Protein AF-A0A8I1FZQ2-F1 (afdb_monomer)

pLDDT: mean 83.58, std 14.22, range [36.28, 96.12]

Structure (mmCIF, N/CA/C/O backbone):
data_AF-A0A8I1FZQ2-F1
#
_entry.id   AF-A0A8I1FZQ2-F1
#
loop_
_atom_site.group_PDB
_atom_site.id
_atom_site.type_symbol
_atom_site.label_atom_id
_atom_site.label_alt_id
_atom_site.label_comp_id
_atom_site.label_asym_id
_atom_site.label_entity_id
_atom_site.label_seq_id
_atom_site.pdbx_PDB_ins_code
_atom_site.Cartn_x
_atom_site.Cartn_y
_atom_site.Cartn_z
_atom_site.occupancy
_atom_site.B_iso_or_equiv
_atom_site.auth_seq_id
_atom_site.auth_comp_id
_atom_site.auth_asym_id
_atom_site.auth_atom_id
_atom_site.pdbx_PDB_model_num
ATOM 1 N N . MET A 1 1 ? 11.485 -10.894 -41.590 1.00 45.34 1 MET A N 1
ATOM 2 C CA . MET A 1 1 ? 12.061 -9.816 -40.754 1.00 45.34 1 MET A CA 1
ATOM 3 C C . MET A 1 1 ? 12.060 -10.290 -39.308 1.00 45.34 1 MET A C 1
ATOM 5 O O . MET A 1 1 ? 11.017 -10.777 -38.885 1.00 45.34 1 MET A O 1
ATOM 9 N N . PRO A 1 2 ? 13.180 -10.233 -38.565 1.00 54.25 2 PRO A N 1
ATOM 10 C CA . PRO A 1 2 ? 13.152 -10.547 -37.140 1.00 54.25 2 PRO A CA 1
ATOM 11 C C . PRO A 1 2 ? 12.193 -9.577 -36.443 1.00 54.25 2 PRO A C 1
ATOM 13 O O . PRO A 1 2 ? 12.206 -8.380 -36.721 1.00 54.25 2 PRO A O 1
ATOM 16 N N . ASN A 1 3 ? 11.324 -10.106 -35.585 1.00 59.44 3 ASN A N 1
ATOM 17 C CA . ASN A 1 3 ? 10.347 -9.320 -34.842 1.00 59.44 3 ASN A CA 1
ATOM 18 C C . ASN A 1 3 ? 11.110 -8.545 -33.753 1.00 59.44 3 ASN A C 1
ATOM 20 O O . ASN A 1 3 ? 11.328 -9.044 -32.644 1.00 59.44 3 ASN A O 1
ATOM 24 N N . ILE A 1 4 ? 11.641 -7.374 -34.120 1.00 64.94 4 ILE A N 1
ATOM 25 C CA . ILE A 1 4 ? 12.408 -6.520 -33.214 1.00 64.94 4 ILE A CA 1
ATOM 26 C C . ILE A 1 4 ? 11.424 -5.976 -32.185 1.00 64.94 4 ILE A C 1
ATOM 28 O O . ILE A 1 4 ? 10.708 -5.005 -32.418 1.00 64.94 4 ILE A O 1
ATOM 32 N N . HIS A 1 5 ? 11.368 -6.644 -31.041 1.00 84.19 5 HIS A N 1
ATOM 33 C CA . HIS A 1 5 ? 10.642 -6.159 -29.888 1.00 84.19 5 HIS A CA 1
ATOM 34 C C . HIS A 1 5 ? 11.566 -5.220 -29.106 1.00 84.19 5 HIS A C 1
ATOM 36 O O . HIS A 1 5 ? 12.738 -5.515 -28.871 1.00 84.19 5 HIS A O 1
ATOM 42 N N . ASN A 1 6 ? 11.050 -4.050 -28.743 1.00 91.44 6 ASN A N 1
ATOM 43 C CA . ASN A 1 6 ? 11.804 -3.028 -28.026 1.00 91.44 6 ASN A CA 1
ATOM 44 C C . ASN A 1 6 ? 11.510 -3.100 -26.525 1.00 91.44 6 ASN A C 1
ATOM 46 O O . ASN A 1 6 ? 10.425 -3.499 -26.095 1.00 91.44 6 ASN A O 1
ATOM 50 N N . CYS A 1 7 ? 12.477 -2.685 -25.710 1.00 91.12 7 CYS A N 1
ATOM 51 C CA . CYS A 1 7 ? 12.309 -2.548 -24.270 1.00 91.12 7 CYS A CA 1
ATOM 52 C C . CYS A 1 7 ? 11.163 -1.580 -23.965 1.00 91.12 7 CYS A C 1
ATOM 54 O O . CYS A 1 7 ? 11.215 -0.416 -24.365 1.00 91.12 7 CYS A O 1
ATOM 56 N N . LYS A 1 8 ? 10.183 -2.022 -23.171 1.00 89.00 8 LYS A N 1
ATOM 57 C CA . LYS A 1 8 ? 9.026 -1.192 -22.798 1.00 89.00 8 LYS A CA 1
ATOM 58 C C . LYS A 1 8 ? 9.388 0.073 -22.013 1.00 89.00 8 LYS A C 1
ATOM 60 O O . LYS A 1 8 ? 8.602 1.008 -21.988 1.00 89.00 8 LYS A O 1
ATOM 65 N N . GLN A 1 9 ? 10.560 0.102 -21.374 1.00 92.44 9 GLN A N 1
ATOM 66 C CA . GLN A 1 9 ? 10.984 1.221 -20.529 1.00 92.44 9 GLN A CA 1
ATOM 67 C C . GLN A 1 9 ? 11.819 2.280 -21.261 1.00 92.44 9 GLN A C 1
ATOM 69 O O . GLN A 1 9 ? 11.758 3.451 -20.894 1.00 92.44 9 GLN A O 1
ATOM 74 N N . CYS A 1 10 ? 12.670 1.872 -22.206 1.00 92.00 10 CYS A N 1
ATOM 75 C CA . CYS A 1 10 ? 13.695 2.745 -22.795 1.00 92.00 10 CYS A CA 1
ATOM 76 C C . CYS A 1 10 ? 13.824 2.623 -24.318 1.00 92.00 10 CYS A C 1
ATOM 78 O O . CYS A 1 10 ? 14.699 3.254 -24.898 1.00 92.00 10 CYS A O 1
ATOM 80 N N . GLY A 1 11 ? 13.009 1.788 -24.970 1.00 90.00 11 GLY A N 1
ATOM 81 C CA . GLY A 1 11 ? 12.998 1.646 -26.428 1.00 90.00 11 GLY A CA 1
ATOM 82 C C . GLY A 1 11 ? 14.175 0.870 -27.029 1.00 90.00 11 GLY A C 1
ATOM 83 O O . GLY A 1 11 ? 14.172 0.620 -28.227 1.00 90.00 11 GLY A O 1
ATOM 84 N N . THR A 1 12 ? 15.160 0.441 -26.234 1.00 91.81 12 THR A N 1
ATOM 85 C CA . THR A 1 12 ? 16.307 -0.341 -26.726 1.00 91.81 12 THR A CA 1
ATOM 86 C C . THR A 1 12 ? 15.862 -1.671 -27.337 1.00 91.81 12 THR A C 1
ATOM 88 O O . THR A 1 12 ? 15.064 -2.386 -26.729 1.00 91.81 12 THR A O 1
ATOM 91 N N . SER A 1 13 ? 16.423 -2.023 -28.496 1.00 90.38 13 SER A N 1
ATOM 92 C CA . SER A 1 13 ? 16.169 -3.298 -29.176 1.00 90.38 13 SER A CA 1
ATOM 93 C C . SER A 1 13 ? 16.496 -4.503 -28.289 1.00 90.38 13 SER A C 1
ATOM 95 O O . SER A 1 13 ? 17.530 -4.546 -27.616 1.00 90.38 13 SER A O 1
ATOM 97 N N . LEU A 1 14 ? 15.615 -5.503 -28.312 1.00 89.56 14 LEU A N 1
ATOM 98 C CA . LEU A 1 14 ? 15.785 -6.787 -27.631 1.00 89.56 14 LEU A CA 1
ATOM 99 C C . LEU A 1 14 ? 16.155 -7.914 -28.608 1.00 89.56 14 LEU A C 1
ATOM 101 O O . LEU A 1 14 ? 16.006 -9.083 -28.272 1.00 89.56 14 LEU A O 1
ATOM 105 N N . ALA A 1 15 ? 16.678 -7.579 -29.794 1.00 85.50 15 ALA A N 1
ATOM 106 C CA . ALA A 1 15 ? 17.024 -8.548 -30.840 1.00 85.50 15 ALA A CA 1
ATOM 107 C C . ALA A 1 15 ? 17.936 -9.699 -30.362 1.00 85.50 15 ALA A C 1
ATOM 109 O O . ALA A 1 15 ? 17.795 -10.819 -30.836 1.00 85.50 15 ALA A O 1
ATOM 110 N N . ASN A 1 16 ? 18.814 -9.441 -29.383 1.00 83.69 16 ASN A N 1
ATOM 111 C CA . ASN A 1 16 ? 19.745 -10.427 -28.813 1.00 83.69 16 ASN A CA 1
ATOM 112 C C . ASN A 1 16 ? 19.292 -10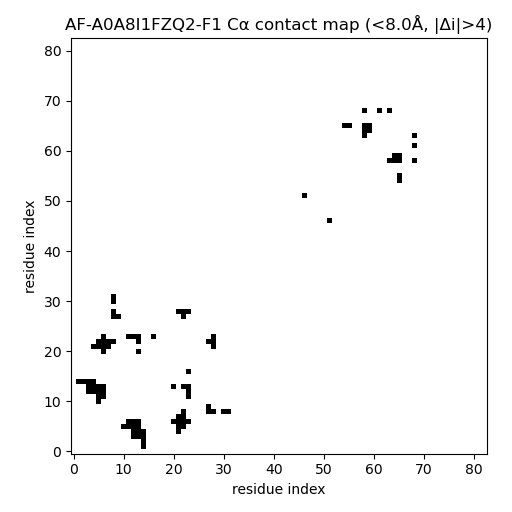.976 -27.444 1.00 83.69 16 ASN A C 1
ATOM 114 O O . ASN A 1 16 ? 20.112 -11.434 -26.645 1.00 83.69 16 ASN A O 1
ATOM 118 N N . LYS A 1 17 ? 18.008 -10.845 -27.099 1.00 83.56 17 LYS A N 1
ATOM 119 C CA . LYS A 1 17 ? 17.430 -11.335 -25.839 1.00 83.56 17 LYS A CA 1
ATOM 120 C C . LYS A 1 17 ? 16.428 -12.456 -26.114 1.00 83.56 17 LYS A C 1
ATOM 122 O O . LYS A 1 17 ? 16.022 -12.685 -27.248 1.00 83.56 17 LYS A O 1
ATOM 127 N N . TYR A 1 18 ? 16.031 -13.157 -25.050 1.00 82.25 18 TYR A N 1
ATOM 128 C CA . TYR A 1 18 ? 14.972 -14.166 -25.107 1.00 82.25 18 TYR A CA 1
ATOM 129 C C . TYR A 1 18 ? 13.711 -13.594 -25.765 1.00 82.25 18 TYR A C 1
ATOM 131 O O . TYR A 1 18 ? 13.336 -12.461 -25.475 1.00 82.25 18 TYR A O 1
ATOM 139 N N . GLY A 1 19 ? 13.029 -14.377 -26.606 1.00 82.06 19 GLY A N 1
ATOM 140 C CA . GLY A 1 19 ? 11.910 -13.892 -27.428 1.00 82.06 19 GLY A CA 1
ATOM 141 C C . GLY A 1 19 ? 10.700 -13.339 -26.656 1.00 82.06 19 GLY A C 1
ATOM 142 O O . GLY A 1 19 ? 9.859 -12.664 -27.237 1.00 82.06 19 GLY A O 1
ATOM 143 N N . ASN A 1 20 ? 10.605 -13.592 -25.348 1.00 85.44 20 ASN A N 1
ATOM 144 C CA . ASN A 1 20 ? 9.570 -13.056 -24.458 1.00 85.44 20 ASN A CA 1
ATOM 145 C C . ASN A 1 20 ? 10.072 -11.920 -23.545 1.00 85.44 20 ASN A C 1
ATOM 147 O O . ASN A 1 20 ? 9.355 -11.498 -22.627 1.00 85.44 20 ASN A O 1
ATOM 151 N N . ALA A 1 21 ? 11.301 -11.436 -23.745 1.00 87.38 21 ALA A N 1
ATOM 152 C CA . ALA A 1 21 ? 11.863 -10.363 -22.944 1.00 87.38 21 ALA A CA 1
ATOM 153 C C . ALA A 1 21 ? 11.021 -9.089 -23.107 1.00 87.38 21 ALA A C 1
ATOM 155 O O . ALA A 1 21 ? 10.682 -8.666 -24.202 1.00 87.38 21 ALA A O 1
ATOM 156 N N . ARG A 1 22 ? 10.666 -8.446 -21.991 1.00 89.31 22 ARG A N 1
ATOM 157 C CA . ARG A 1 22 ? 9.922 -7.167 -22.004 1.00 89.31 22 ARG A CA 1
ATOM 158 C C . ARG A 1 22 ? 10.812 -5.962 -21.700 1.00 89.31 22 ARG A C 1
ATOM 160 O O . ARG A 1 22 ? 10.438 -4.825 -21.979 1.00 89.31 22 ARG A O 1
ATOM 167 N N . HIS A 1 23 ? 11.979 -6.214 -21.111 1.00 93.12 23 HIS A N 1
ATOM 168 C CA . HIS A 1 23 ? 12.915 -5.200 -20.637 1.00 93.12 23 HIS A CA 1
ATOM 169 C C . HIS A 1 23 ? 14.345 -5.615 -20.990 1.00 93.12 23 HIS A C 1
ATOM 171 O O . HIS A 1 23 ? 14.675 -6.799 -20.934 1.00 93.12 23 HIS A O 1
ATOM 177 N N . CYS A 1 24 ? 15.202 -4.647 -21.317 1.00 91.31 24 CYS A N 1
ATOM 178 C CA . CYS A 1 24 ? 16.590 -4.908 -21.715 1.00 91.31 24 CYS A CA 1
ATOM 179 C C . CYS A 1 24 ? 17.515 -5.242 -20.534 1.00 91.31 24 CYS A C 1
ATOM 181 O O . CYS A 1 24 ? 18.561 -5.862 -20.728 1.00 91.31 24 CYS A O 1
ATOM 183 N N . SER A 1 25 ? 17.132 -4.850 -19.317 1.00 91.88 25 SER A N 1
ATOM 184 C CA . SER A 1 25 ? 17.921 -5.032 -18.101 1.00 91.88 25 SER A CA 1
ATOM 185 C C . SER A 1 25 ? 17.038 -5.127 -16.857 1.00 91.88 25 SER A C 1
ATOM 187 O O . SER A 1 25 ? 15.870 -4.717 -16.859 1.00 91.88 25 SER A O 1
ATOM 189 N N . HIS A 1 26 ? 17.626 -5.623 -15.765 1.00 92.12 26 HIS A N 1
ATOM 190 C CA . HIS A 1 26 ? 16.997 -5.605 -14.445 1.00 92.12 26 HIS A CA 1
ATOM 191 C C . HIS A 1 26 ? 16.619 -4.177 -14.022 1.00 92.12 26 HIS A C 1
ATOM 193 O O . HIS A 1 26 ? 15.513 -3.957 -13.543 1.00 92.12 26 HIS A O 1
ATOM 199 N N . ALA A 1 27 ? 17.477 -3.188 -14.298 1.00 95.06 27 ALA A N 1
ATOM 200 C CA . ALA A 1 27 ? 17.206 -1.785 -13.991 1.00 95.06 27 ALA A CA 1
ATOM 201 C C . ALA A 1 27 ? 15.934 -1.263 -14.685 1.00 95.06 27 ALA A C 1
ATOM 203 O O . ALA A 1 27 ? 15.100 -0.629 -14.039 1.00 95.06 27 ALA A O 1
ATOM 204 N N . CYS A 1 28 ? 15.741 -1.580 -15.972 1.00 94.12 28 CYS A N 1
ATOM 205 C CA . CYS A 1 28 ? 14.519 -1.207 -16.690 1.00 94.12 28 CYS A CA 1
ATOM 206 C C . CYS A 1 28 ? 13.283 -1.889 -16.100 1.00 94.12 28 CYS A C 1
ATOM 208 O O . CYS A 1 28 ? 12.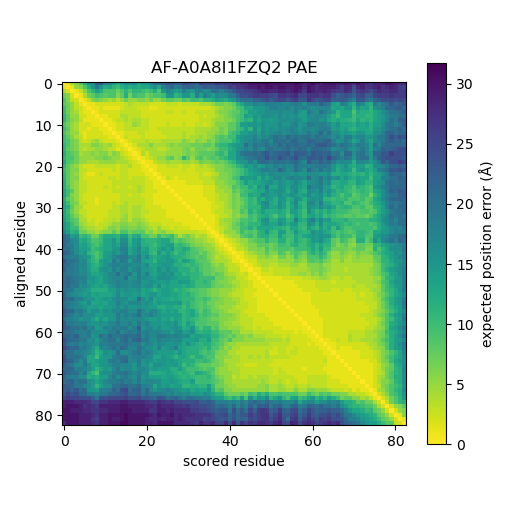287 -1.216 -15.856 1.00 94.12 28 CYS A O 1
ATOM 210 N N . ARG A 1 29 ? 13.370 -3.189 -15.788 1.00 93.44 29 ARG A N 1
ATOM 211 C CA . ARG A 1 29 ? 12.284 -3.926 -15.122 1.00 93.44 29 ARG A CA 1
ATOM 212 C C . ARG A 1 29 ? 11.922 -3.305 -13.770 1.00 93.44 29 ARG A C 1
ATOM 214 O O . ARG A 1 29 ? 10.743 -3.118 -13.488 1.00 93.44 29 ARG A O 1
ATOM 221 N N . SER A 1 30 ? 12.913 -2.975 -12.941 1.00 93.44 30 SER A N 1
ATOM 222 C CA . SER A 1 30 ? 12.689 -2.337 -11.639 1.00 93.44 30 SER A CA 1
ATOM 223 C C . SER A 1 30 ? 12.069 -0.950 -11.783 1.00 93.44 30 SER A C 1
ATOM 225 O O . SER A 1 30 ? 11.188 -0.602 -11.002 1.00 93.44 30 SER A O 1
ATOM 227 N N . LYS A 1 31 ? 12.488 -0.164 -12.782 1.00 93.50 31 LYS A N 1
ATOM 228 C CA . LYS A 1 31 ? 11.914 1.160 -13.047 1.00 93.50 31 LYS A CA 1
ATOM 229 C C . LYS A 1 31 ? 10.442 1.058 -13.442 1.00 93.50 31 LYS A C 1
ATOM 231 O O . LYS A 1 31 ? 9.621 1.734 -12.829 1.00 93.50 31 LYS A O 1
ATOM 236 N N . THR A 1 32 ? 10.103 0.162 -14.370 1.00 93.38 32 THR A N 1
ATOM 237 C CA . THR A 1 32 ? 8.707 -0.106 -14.747 1.00 93.38 32 THR A CA 1
ATOM 238 C C . THR A 1 32 ? 7.895 -0.580 -13.542 1.00 93.38 32 THR A C 1
ATOM 240 O O . THR A 1 32 ? 6.803 -0.080 -13.305 1.00 93.38 32 THR A O 1
ATOM 243 N N . TRP A 1 33 ? 8.437 -1.497 -12.729 1.00 90.44 33 TRP A N 1
ATOM 244 C CA . TRP A 1 33 ? 7.754 -1.985 -11.527 1.00 90.44 33 TRP A CA 1
ATOM 245 C C . TRP A 1 33 ? 7.431 -0.857 -10.542 1.00 90.44 33 TRP A C 1
ATOM 247 O O . TRP A 1 33 ? 6.297 -0.790 -10.080 1.00 90.44 33 TRP A O 1
ATOM 257 N N . ARG A 1 34 ? 8.385 0.050 -10.274 1.00 89.25 34 ARG A N 1
ATOM 258 C CA . ARG A 1 34 ? 8.174 1.217 -9.397 1.00 89.25 34 ARG A CA 1
ATOM 259 C C . ARG A 1 34 ? 7.146 2.194 -9.963 1.00 89.25 34 ARG A C 1
ATOM 261 O O . ARG A 1 34 ? 6.351 2.711 -9.198 1.00 89.25 34 ARG A O 1
ATOM 268 N N . GLN A 1 35 ? 7.152 2.433 -11.276 1.00 88.19 35 GLN A N 1
ATOM 269 C CA . GLN A 1 35 ? 6.179 3.318 -11.932 1.00 88.19 35 GLN A CA 1
ATOM 270 C C . GLN A 1 35 ? 4.748 2.769 -11.882 1.00 88.19 35 GLN A C 1
ATOM 272 O O . GLN A 1 35 ? 3.802 3.546 -11.874 1.00 88.19 35 GLN A O 1
ATOM 277 N N . LEU A 1 36 ? 4.593 1.444 -11.847 1.00 87.62 36 LEU A N 1
ATOM 278 C CA . LEU A 1 36 ? 3.294 0.785 -11.701 1.00 87.62 36 LEU A CA 1
ATOM 279 C C . LEU A 1 36 ? 2.808 0.719 -10.247 1.00 87.62 36 LEU A C 1
ATOM 281 O O . LEU A 1 36 ? 1.657 0.351 -10.022 1.00 87.62 36 LEU A O 1
ATOM 285 N N . GLN A 1 37 ? 3.656 1.030 -9.261 1.00 85.44 37 GLN A N 1
ATOM 286 C CA . GLN A 1 37 ? 3.209 1.099 -7.873 1.00 85.44 37 GLN A CA 1
ATOM 287 C C . GLN A 1 37 ? 2.471 2.415 -7.634 1.00 85.44 37 GLN A C 1
ATOM 289 O O . GLN A 1 37 ? 2.955 3.486 -8.002 1.00 85.44 37 GLN A O 1
ATOM 294 N N . ALA A 1 38 ? 1.323 2.340 -6.961 1.00 78.56 38 ALA A N 1
ATOM 295 C CA . ALA A 1 38 ? 0.708 3.529 -6.391 1.00 78.56 38 ALA A CA 1
ATOM 296 C C . ALA A 1 38 ? 1.658 4.130 -5.335 1.00 78.56 38 ALA A C 1
ATOM 298 O O . ALA A 1 38 ? 2.287 3.374 -4.587 1.00 78.56 38 ALA A O 1
ATOM 299 N N . PRO A 1 39 ? 1.790 5.465 -5.255 1.00 75.75 39 PRO A N 1
ATOM 300 C CA . PRO A 1 39 ? 2.609 6.093 -4.230 1.00 75.75 39 PRO A CA 1
ATOM 301 C C . PRO A 1 39 ? 2.039 5.768 -2.846 1.00 75.75 39 PRO A C 1
ATOM 303 O O . PRO A 1 39 ? 0.940 6.191 -2.491 1.00 75.75 39 PRO A O 1
ATOM 306 N N . THR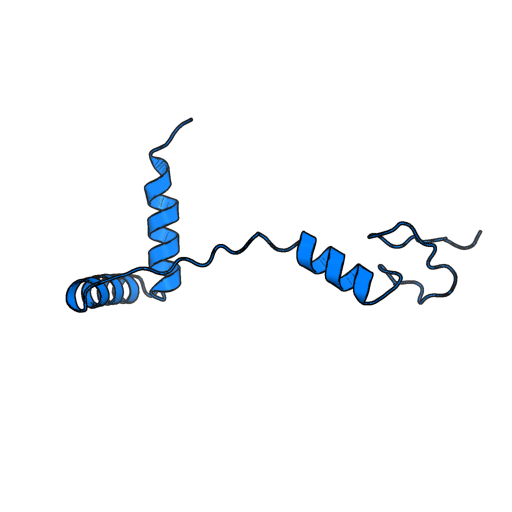 A 1 40 ? 2.791 5.010 -2.051 1.00 73.00 40 THR A N 1
ATOM 307 C CA . THR A 1 40 ? 2.413 4.714 -0.669 1.00 73.00 40 THR A CA 1
ATOM 308 C C . THR A 1 40 ? 2.777 5.899 0.216 1.00 73.00 40 THR A C 1
ATOM 310 O O . THR A 1 40 ? 3.952 6.236 0.356 1.00 73.00 40 THR A O 1
ATOM 313 N N . ILE A 1 41 ? 1.781 6.511 0.853 1.00 73.56 41 ILE A N 1
ATOM 314 C CA . ILE A 1 41 ? 2.000 7.545 1.867 1.00 73.56 41 ILE A CA 1
ATOM 315 C C . ILE A 1 41 ? 1.957 6.868 3.234 1.00 73.56 41 ILE A C 1
ATOM 317 O O . ILE A 1 41 ? 0.936 6.310 3.632 1.00 73.56 41 ILE A O 1
ATOM 321 N N . SER A 1 42 ? 3.078 6.896 3.952 1.00 78.12 42 SER A N 1
ATOM 322 C CA . SER A 1 42 ? 3.127 6.398 5.326 1.00 78.12 42 SER A CA 1
ATOM 323 C C . SER A 1 42 ? 2.611 7.476 6.272 1.00 78.12 42 SER A C 1
ATOM 325 O O . SER A 1 42 ? 3.152 8.581 6.310 1.00 78.12 42 SER A O 1
ATOM 327 N N . VAL A 1 43 ? 1.568 7.159 7.035 1.00 75.25 43 VAL A N 1
ATOM 328 C CA . VAL A 1 43 ? 0.971 8.073 8.012 1.00 75.25 43 VAL A CA 1
ATOM 329 C C . VAL A 1 43 ? 1.275 7.554 9.410 1.00 75.25 43 VAL A C 1
ATOM 331 O O . VAL A 1 43 ? 0.954 6.416 9.746 1.00 75.25 43 VAL A O 1
ATOM 334 N N . LYS A 1 44 ? 1.890 8.399 10.241 1.00 83.56 44 LYS A N 1
ATOM 335 C CA . LYS A 1 44 ? 2.067 8.125 11.670 1.00 83.56 44 LYS A CA 1
ATOM 336 C C . LYS A 1 44 ? 0.966 8.835 12.444 1.00 83.56 44 LYS A C 1
ATOM 338 O O . LYS A 1 44 ? 0.865 10.056 12.388 1.00 83.56 44 LYS A O 1
ATOM 343 N N . LEU A 1 45 ? 0.163 8.071 13.176 1.00 82.94 45 LEU A N 1
ATOM 344 C CA . LEU A 1 45 ? -0.874 8.608 14.051 1.00 82.94 45 LEU A CA 1
ATOM 345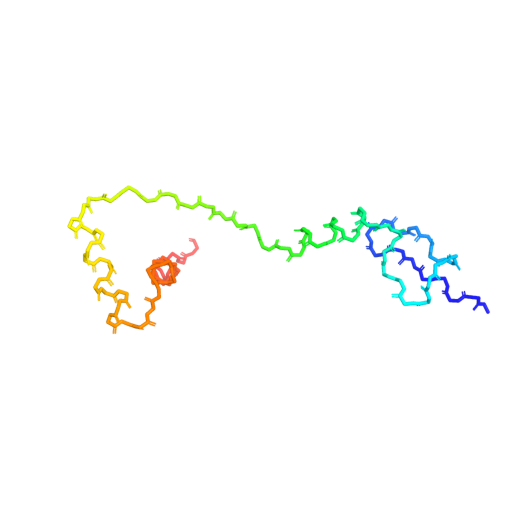 C C . LEU A 1 45 ? -0.354 8.651 15.485 1.00 82.94 45 LEU A C 1
ATOM 347 O O . LEU A 1 45 ? 0.165 7.658 15.995 1.00 82.94 45 LEU A O 1
ATOM 351 N N . LYS A 1 46 ? -0.510 9.801 16.142 1.00 89.88 46 LYS A N 1
ATOM 352 C CA . LYS A 1 46 ? -0.271 9.932 17.578 1.00 89.88 46 LYS A CA 1
ATOM 353 C C . LYS A 1 46 ? -1.606 9.770 18.294 1.00 89.88 46 LYS A C 1
ATOM 355 O O . LYS A 1 46 ? -2.505 10.581 18.102 1.00 89.88 46 LYS A O 1
ATOM 360 N N . LEU A 1 47 ? -1.718 8.723 19.100 1.00 88.06 47 LEU A N 1
ATOM 361 C CA . LEU A 1 47 ? -2.9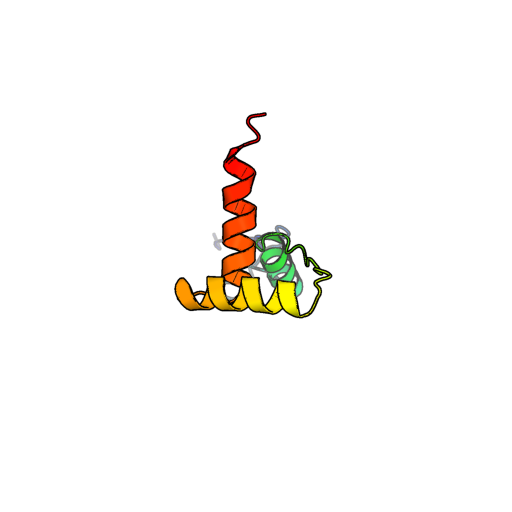24 8.384 19.850 1.00 88.06 47 LEU A CA 1
ATOM 362 C C . LEU A 1 47 ? -2.564 8.192 21.319 1.00 88.06 47 LEU A C 1
ATOM 364 O O . LEU A 1 47 ? -1.465 7.738 21.642 1.00 88.06 47 LEU A O 1
ATOM 368 N N . THR A 1 48 ? -3.499 8.506 22.208 1.00 94.75 48 THR A N 1
ATOM 369 C CA . THR A 1 48 ? -3.418 8.038 23.594 1.00 94.75 48 THR A CA 1
ATOM 370 C C . THR A 1 48 ? -3.803 6.556 23.668 1.00 94.75 48 THR A C 1
ATOM 372 O O . THR A 1 48 ? -4.491 6.036 22.786 1.00 94.75 48 THR A O 1
ATOM 375 N N . ILE A 1 49 ? -3.384 5.860 24.731 1.00 93.94 49 ILE A N 1
ATOM 376 C CA . ILE A 1 49 ? -3.724 4.439 24.936 1.00 93.94 49 ILE A CA 1
ATOM 377 C C . ILE A 1 49 ? -5.250 4.202 24.892 1.00 93.94 49 ILE A C 1
ATOM 379 O O . ILE A 1 49 ? -5.678 3.293 24.180 1.00 93.94 49 ILE A O 1
ATOM 383 N N . PRO A 1 50 ? -6.101 5.022 25.551 1.00 96.12 50 PRO A N 1
ATOM 384 C CA . PRO A 1 50 ? -7.551 4.848 25.463 1.00 96.12 50 PRO A CA 1
ATOM 385 C C . PRO A 1 50 ? -8.096 4.990 24.036 1.00 96.12 50 PRO A C 1
ATOM 387 O O . PRO A 1 50 ? -8.920 4.182 23.613 1.00 96.12 50 PRO A O 1
ATOM 390 N N . GLN A 1 51 ? -7.611 5.972 23.269 1.00 92.94 51 GLN A N 1
ATOM 391 C CA . GLN A 1 51 ? -8.031 6.174 21.877 1.00 92.94 51 GLN A CA 1
ATOM 392 C C . GLN A 1 51 ? -7.651 4.984 20.994 1.00 92.94 51 GLN A C 1
ATOM 394 O O . GLN A 1 51 ? -8.452 4.542 20.170 1.00 92.94 51 GLN A O 1
ATOM 399 N N . PHE A 1 52 ? -6.449 4.438 21.190 1.00 92.44 52 PHE A N 1
ATOM 400 C CA . PHE A 1 52 ? -6.011 3.242 20.480 1.00 92.44 52 PHE A CA 1
ATOM 401 C C . PHE A 1 52 ? -6.904 2.036 20.795 1.00 92.44 52 PHE A C 1
ATOM 403 O O . PHE A 1 52 ? -7.336 1.348 19.874 1.00 92.44 52 PHE A O 1
ATOM 410 N N . ASN A 1 53 ? -7.240 1.811 22.068 1.00 94.50 53 ASN A N 1
ATOM 411 C CA . ASN A 1 53 ? -8.104 0.697 22.468 1.00 94.50 53 ASN A CA 1
ATOM 412 C C . ASN A 1 53 ? -9.514 0.810 21.875 1.00 94.50 53 ASN A C 1
ATOM 414 O O . ASN A 1 53 ? -10.072 -0.192 21.437 1.00 94.50 53 ASN A O 1
ATOM 418 N N . ILE A 1 54 ? -10.071 2.023 21.796 1.00 93.44 54 ILE A N 1
ATOM 419 C CA . ILE A 1 54 ? -11.365 2.256 21.137 1.00 93.44 54 ILE A CA 1
ATOM 420 C C . ILE A 1 54 ? -11.289 1.871 19.655 1.00 93.44 54 ILE A C 1
ATOM 422 O O . ILE A 1 54 ? -12.135 1.117 19.177 1.00 93.44 54 ILE A O 1
ATOM 426 N N . LEU A 1 55 ? -10.265 2.345 18.936 1.00 92.00 55 LEU A N 1
ATOM 427 C CA . LEU A 1 55 ? -10.079 2.024 17.515 1.00 92.00 55 LEU A CA 1
ATOM 428 C C . LEU A 1 55 ? -9.857 0.528 17.289 1.00 92.00 55 LEU A C 1
ATOM 430 O O . LEU A 1 55 ? -10.397 -0.031 16.338 1.00 92.00 55 LEU A O 1
ATOM 434 N N . LYS A 1 56 ? -9.098 -0.122 18.176 1.00 92.69 56 LYS A N 1
ATOM 435 C CA . LYS A 1 56 ? -8.884 -1.567 18.147 1.00 92.69 56 LYS A CA 1
ATOM 436 C C . LYS A 1 56 ? -10.196 -2.329 18.282 1.00 92.69 56 LYS A C 1
ATOM 438 O O . LYS A 1 56 ? -10.518 -3.119 17.407 1.00 92.69 56 LYS A O 1
ATOM 443 N N . ASN A 1 57 ? -10.985 -2.026 19.309 1.00 95.00 57 ASN A N 1
ATOM 444 C CA . ASN A 1 57 ? -12.250 -2.718 19.552 1.00 95.00 57 ASN A CA 1
ATOM 445 C C . ASN A 1 57 ? -13.248 -2.528 18.396 1.00 95.00 57 ASN A C 1
ATOM 447 O O . ASN A 1 57 ? -14.009 -3.437 18.079 1.00 95.00 57 ASN A O 1
ATOM 451 N N . GLN A 1 58 ? -13.242 -1.358 17.746 1.00 93.88 58 GLN A N 1
ATOM 452 C CA . GLN A 1 58 ? -14.057 -1.102 16.552 1.00 93.88 58 GLN A CA 1
ATOM 453 C C . GLN A 1 58 ? -13.563 -1.863 15.312 1.00 93.88 58 GLN A C 1
ATOM 455 O O . GLN A 1 58 ? -14.365 -2.296 14.485 1.00 93.88 58 GLN A O 1
ATOM 460 N N . ALA A 1 59 ? -12.248 -2.021 15.159 1.00 93.81 59 ALA A N 1
ATOM 461 C CA . ALA A 1 59 ? -11.678 -2.835 14.093 1.00 93.81 59 ALA A CA 1
ATOM 462 C C . ALA A 1 59 ? -12.020 -4.321 14.307 1.00 93.81 59 ALA A C 1
ATOM 464 O O . ALA A 1 59 ? -12.530 -4.974 13.399 1.00 93.81 59 ALA A O 1
ATOM 465 N N . ASP A 1 60 ? -11.869 -4.809 15.540 1.00 94.56 60 ASP A N 1
ATOM 466 C CA . ASP A 1 60 ? -12.184 -6.187 15.921 1.00 94.56 60 ASP A CA 1
ATOM 467 C C . ASP A 1 60 ? -13.678 -6.505 15.704 1.00 94.56 60 ASP A C 1
ATOM 469 O O . ASP A 1 60 ? -14.012 -7.559 15.164 1.00 94.56 60 ASP A O 1
ATOM 473 N N . SER A 1 61 ? -14.592 -5.573 16.016 1.00 94.88 61 SER A N 1
ATOM 474 C CA . SER A 1 61 ? -16.036 -5.762 15.777 1.00 94.88 61 SER A CA 1
ATOM 475 C C . SER A 1 61 ? -16.429 -5.782 14.297 1.00 94.88 61 SER A C 1
ATOM 477 O O . SER A 1 61 ? -17.487 -6.303 13.947 1.00 94.88 61 SER A O 1
ATOM 479 N N . THR A 1 62 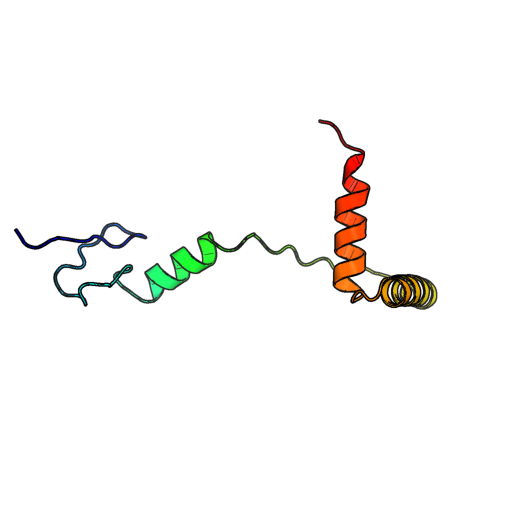? -15.578 -5.241 13.423 1.00 92.75 62 THR A N 1
ATOM 480 C CA . THR A 1 62 ? -15.744 -5.296 11.963 1.00 92.75 62 THR A CA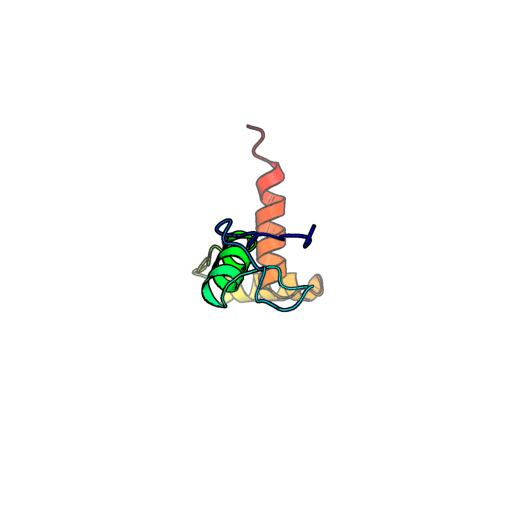 1
ATOM 481 C C . THR A 1 62 ? -14.923 -6.413 11.319 1.00 92.75 62 THR A C 1
ATOM 483 O O . THR A 1 62 ? -14.939 -6.549 10.098 1.00 92.75 62 THR A O 1
ATOM 486 N N . ASN A 1 63 ? -14.244 -7.237 12.128 1.00 93.25 63 ASN A N 1
ATOM 487 C CA . ASN A 1 63 ? -13.333 -8.292 11.689 1.00 93.25 63 ASN A CA 1
ATOM 488 C C . ASN A 1 63 ? -12.242 -7.778 10.726 1.00 93.25 63 ASN A C 1
ATOM 490 O O . ASN A 1 63 ? -11.840 -8.459 9.781 1.00 93.25 63 ASN A O 1
ATOM 494 N N . LEU A 1 64 ? -11.794 -6.539 10.947 1.00 90.44 64 LEU A N 1
ATOM 495 C CA . LEU A 1 64 ? -10.751 -5.879 10.171 1.00 90.44 64 LEU A CA 1
ATOM 496 C C . LEU A 1 64 ? -9.507 -5.682 11.027 1.00 90.44 64 LEU A C 1
ATOM 498 O O . LEU A 1 64 ? -9.576 -5.408 12.223 1.00 90.44 64 LEU A O 1
ATOM 502 N N . LEU A 1 65 ? -8.343 -5.715 10.384 1.00 90.88 65 LEU A N 1
ATOM 503 C CA . LEU A 1 65 ? -7.128 -5.229 11.024 1.00 90.88 65 LEU A CA 1
ATOM 504 C C . LEU 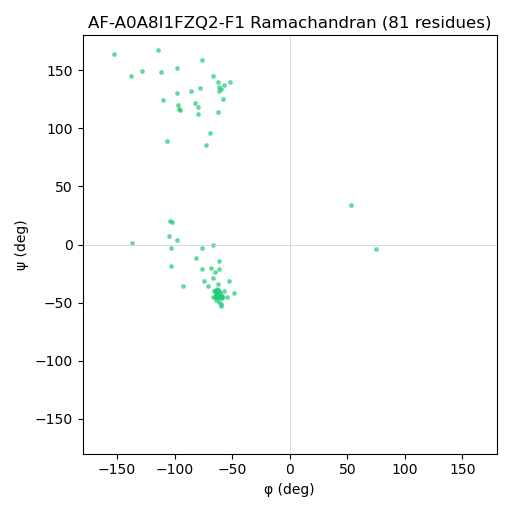A 1 65 ? -7.231 -3.711 11.239 1.00 90.88 65 LEU A C 1
ATOM 506 O O . LEU A 1 65 ? -7.757 -2.991 10.389 1.00 90.88 65 LEU A O 1
ATOM 510 N N . ILE A 1 66 ? -6.667 -3.197 12.338 1.00 89.06 66 ILE A N 1
ATOM 511 C CA . ILE A 1 66 ? -6.683 -1.758 12.678 1.00 89.06 66 ILE A CA 1
ATOM 512 C C . ILE A 1 66 ? -6.259 -0.867 11.504 1.00 89.06 66 ILE A C 1
ATOM 514 O O . ILE A 1 66 ? -6.864 0.176 11.268 1.00 89.06 66 ILE A O 1
ATOM 518 N N . ASN A 1 67 ? -5.226 -1.259 10.754 1.00 87.69 67 ASN A N 1
ATOM 519 C CA . ASN A 1 67 ? -4.749 -0.487 9.607 1.00 87.69 67 ASN A CA 1
ATOM 520 C C . ASN A 1 67 ? -5.802 -0.412 8.489 1.00 87.69 67 ASN A C 1
ATOM 522 O O . ASN A 1 67 ? -6.061 0.670 7.969 1.00 87.69 67 ASN A O 1
ATOM 526 N N . GLN A 1 68 ? -6.442 -1.533 8.157 1.00 88.38 68 GLN A N 1
ATOM 527 C CA . GLN A 1 68 ? -7.520 -1.596 7.171 1.00 88.38 68 GLN A CA 1
ATOM 528 C C . GLN A 1 68 ? -8.732 -0.791 7.639 1.00 88.38 68 GLN A C 1
ATOM 530 O O . GLN A 1 68 ? -9.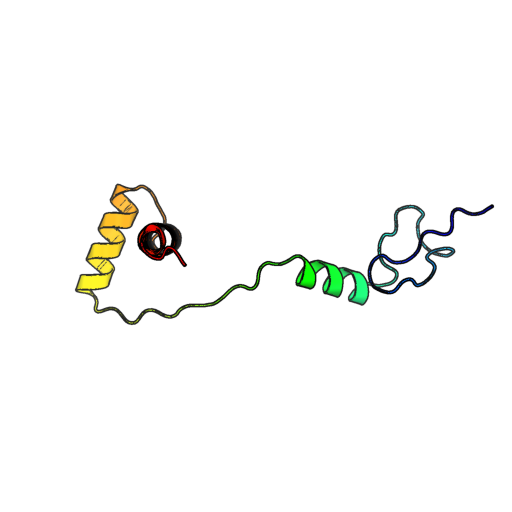301 -0.026 6.862 1.00 88.38 68 GLN A O 1
ATOM 535 N N . PHE A 1 69 ? -9.078 -0.898 8.923 1.00 91.19 69 PHE A N 1
ATOM 536 C CA . PHE A 1 69 ? -10.158 -0.131 9.527 1.00 91.19 69 PHE A CA 1
ATOM 537 C C . PHE A 1 69 ? -9.908 1.380 9.414 1.00 91.19 69 PHE A C 1
ATOM 539 O O . PHE A 1 69 ? -10.755 2.100 8.885 1.00 91.19 69 PHE A O 1
ATOM 546 N N . ILE A 1 70 ? -8.727 1.864 9.815 1.00 88.56 70 ILE A N 1
ATOM 547 C CA . ILE A 1 70 ? -8.366 3.290 9.745 1.00 88.56 70 ILE A CA 1
ATOM 548 C C . ILE A 1 70 ? -8.393 3.798 8.299 1.00 88.56 70 ILE A C 1
ATOM 550 O O . ILE A 1 70 ? -8.967 4.855 8.037 1.00 88.56 70 ILE A O 1
ATOM 554 N N . ILE A 1 71 ? -7.816 3.044 7.357 1.00 86.00 71 ILE A N 1
ATOM 555 C CA . ILE A 1 71 ? -7.811 3.417 5.935 1.00 86.00 71 ILE A CA 1
ATOM 556 C C . ILE A 1 71 ? -9.245 3.482 5.398 1.00 86.00 71 ILE A C 1
ATOM 558 O O . ILE A 1 71 ? -9.614 4.475 4.774 1.00 86.00 71 ILE A O 1
ATOM 562 N N . SER A 1 72 ? -10.080 2.480 5.694 1.00 86.62 72 SER A N 1
ATOM 563 C CA . SER A 1 72 ? -11.478 2.458 5.245 1.00 86.62 72 SER A CA 1
ATOM 564 C C . SER A 1 72 ? -12.275 3.644 5.794 1.00 86.62 72 SER A C 1
ATOM 566 O O . SER A 1 72 ? -13.009 4.298 5.056 1.00 86.62 72 SER A O 1
ATOM 568 N N . LYS A 1 73 ? -12.075 3.998 7.070 1.00 85.56 73 LYS A N 1
ATOM 569 C CA . LYS A 1 73 ? -12.698 5.168 7.697 1.00 85.56 73 LYS A CA 1
ATOM 570 C C . LYS A 1 73 ? -12.235 6.471 7.051 1.00 85.56 73 LYS A C 1
ATOM 572 O O . LYS A 1 73 ? -13.082 7.309 6.763 1.00 85.56 73 LYS A O 1
ATOM 577 N N . ALA A 1 74 ? -10.937 6.636 6.790 1.00 82.44 74 ALA A N 1
ATOM 578 C CA . ALA A 1 74 ? -10.398 7.839 6.151 1.00 82.44 74 ALA A CA 1
ATOM 579 C C . ALA A 1 74 ? -10.919 8.015 4.713 1.00 82.44 74 ALA A C 1
ATOM 581 O O . ALA A 1 74 ? -11.330 9.110 4.325 1.00 82.44 74 ALA A O 1
ATOM 582 N N . MET A 1 75 ? -10.973 6.928 3.941 1.00 81.88 75 MET A N 1
ATOM 583 C CA . MET A 1 75 ? -11.517 6.952 2.581 1.00 81.88 75 MET A CA 1
ATOM 584 C C . MET A 1 75 ? -13.018 7.262 2.569 1.00 81.88 75 MET A C 1
ATOM 586 O O . MET A 1 75 ? -13.470 8.060 1.755 1.00 81.88 75 MET A O 1
ATOM 590 N N . ASN A 1 76 ? -13.781 6.707 3.514 1.00 77.44 76 ASN A N 1
ATOM 591 C CA . ASN A 1 76 ? -15.223 6.946 3.615 1.00 77.44 76 ASN A CA 1
ATOM 592 C C . ASN A 1 76 ? -15.569 8.340 4.168 1.00 77.44 76 ASN A C 1
ATOM 594 O O . ASN A 1 76 ? -16.573 8.923 3.769 1.00 77.44 76 ASN A O 1
ATOM 598 N N . ALA A 1 77 ? -14.732 8.910 5.040 1.00 61.97 77 ALA A N 1
ATOM 599 C CA . ALA A 1 77 ? -14.891 10.285 5.525 1.00 61.97 77 ALA A CA 1
ATOM 600 C C . ALA A 1 77 ? -14.716 11.326 4.402 1.00 61.97 77 ALA A C 1
ATOM 602 O O . ALA A 1 77 ? -15.266 12.422 4.473 1.00 61.97 77 ALA A O 1
ATOM 603 N N . SER A 1 78 ? -13.999 10.959 3.335 1.00 56.69 78 SER A N 1
ATOM 604 C CA . SER A 1 78 ? -13.745 11.813 2.169 1.00 56.69 78 SER A CA 1
ATOM 605 C C . SER A 1 78 ? -14.951 11.937 1.224 1.00 56.69 78 SER A C 1
ATOM 607 O O . SER A 1 78 ? -14.906 12.718 0.279 1.00 56.69 78 SER A O 1
ATOM 609 N N . GLY A 1 79 ? -16.064 11.238 1.491 1.00 49.28 79 GLY A N 1
ATOM 610 C CA . GLY A 1 79 ? -17.325 11.382 0.747 1.00 49.28 79 GLY A CA 1
ATOM 611 C C . GLY A 1 79 ? -18.031 12.739 0.915 1.00 49.28 79 GLY A C 1
ATOM 612 O O . GLY A 1 79 ? -19.090 12.940 0.324 1.00 49.28 79 GLY A O 1
ATOM 613 N N . GLY A 1 80 ? -17.470 13.659 1.711 1.00 45.16 80 GLY A N 1
ATOM 614 C CA . GLY A 1 80 ? -18.013 14.996 1.981 1.00 45.16 80 GLY A CA 1
ATOM 615 C C . GLY A 1 80 ? -17.336 16.166 1.256 1.00 45.16 80 GLY A C 1
ATOM 616 O O . GLY A 1 80 ? -17.808 17.288 1.409 1.00 45.16 80 GLY A O 1
ATOM 617 N N . LEU A 1 81 ? -16.272 15.954 0.468 1.00 44.72 81 LEU A N 1
ATOM 618 C CA . LEU A 1 81 ? -15.684 17.015 -0.365 1.00 44.72 81 LEU A CA 1
ATOM 619 C C . LEU A 1 81 ? -16.028 16.765 -1.840 1.00 44.72 81 LEU A C 1
ATOM 621 O O . LEU A 1 81 ? -15.311 16.083 -2.571 1.00 44.72 81 LEU A O 1
ATOM 625 N N . ARG A 1 82 ? -17.172 17.301 -2.277 1.00 40.06 82 ARG A N 1
ATOM 626 C CA . ARG A 1 82 ? -17.400 17.577 -3.697 1.00 40.06 82 ARG A CA 1
ATOM 627 C C . ARG A 1 82 ? -16.681 18.888 -4.029 1.00 40.06 82 ARG A C 1
ATOM 629 O O . ARG A 1 82 ? -17.137 19.918 -3.553 1.00 40.06 82 ARG A O 1
ATOM 636 N N . LEU A 1 83 ? -15.634 18.759 -4.852 1.00 36.28 83 LEU A N 1
ATOM 637 C CA . LEU A 1 83 ? -14.910 19.778 -5.636 1.00 36.28 83 LEU A CA 1
ATOM 638 C C . LEU A 1 83 ? -14.363 20.991 -4.871 1.00 36.28 83 LEU A C 1
ATOM 640 O O . LEU A 1 83 ? -15.142 21.910 -4.549 1.00 36.28 83 LEU A O 1
#

Organism: NCBI:txid122355

Secondary structure (DSSP, 8-state):
----PBPTTT--B-TTS-TT---SSHHHHHHHHHHTS--PPP-PPP--HHHHHHHHHHHHHTT--HHHHHHHHHHHHGGG---

Foldseek 3Di:
DPPFQAAPQPRHTCSVDDPPDNHPDPVSVVVVVVVPDDDDDDDDDDDDPVRVVVLCVVCVVVVHDSVVSVVVVVVVVVPPDDD

Radius of gyration: 22.77 Å; Cα contacts (8 Å, |Δi|>4): 51; chains: 1; bounding box: 38×34×66 Å

Mean predicted aligned error: 11.05 Å

Nearest PDB structures (foldseek):
  8uk9-assembly1_A  TM=4.422E-01  e=5.211E+00  Tequatrovirus T4

Sequence (83 aa):
MPNIHNCKQCGTSLANKYGNARHCSHACRSKTWRQLQAPTISVKLKLTIPQFNILKNQADSTNLLINQFIISKAMNASGGLRL

Solvent-accessible surface area (backbone atoms only — not comparable to full-atom values): 5314 Å² total; per-residue (Å²): 127,84,84,72,47,49,15,77,72,76,60,46,75,36,76,94,50,66,96,81,62,57,47,81,43,71,68,42,45,52,51,51,53,58,71,71,46,76,88,82,81,88,81,87,83,91,70,54,72,68,58,48,51,53,50,43,55,55,10,56,76,67,76,36,56,52,69,57,37,52,51,52,51,55,62,58,65,54,76,74,70,82,130